Protein AF-A0A345WJW9-F1 (afdb_monomer_lite)

pLDDT: mean 84.34, std 12.2, range [53.91, 97.12]

Foldseek 3Di:
DVVVVVVVVVVVVVVVVVVVVVVVVVVVVVVVVVVVVVVVVVVVVVVVVVCCVPPVDDPVDDDDDDPVRVCCVPPVDDPVVVVVVVVVCCCPPPVVD

Secondary structure (DSSP, 8-state):
-HHHHHHHHHHHHHHHHHHHHHHHHHHHHHHHHHHHHHHHHHHTHHHHHHHHHHH---TTS--PPPHHHHHHHHHS--HHHHHHHHHHHHIIIII--

Structure (mmCIF, N/CA/C/O backbone):
data_AF-A0A345WJW9-F1
#
_entry.id   AF-A0A345WJW9-F1
#
loop_
_atom_site.group_PDB
_atom_site.id
_atom_site.type_symbol
_atom_site.label_atom_id
_atom_site.label_alt_id
_atom_site.label_comp_id
_atom_site.label_asym_id
_atom_site.label_entity_id
_atom_site.label_seq_id
_atom_site.pdbx_PDB_ins_code
_atom_site.Cartn_x
_atom_site.Cartn_y
_atom_site.Cartn_z
_atom_site.occupancy
_atom_site.B_iso_or_equiv
_atom_site.auth_seq_id
_atom_site.auth_comp_id
_atom_site.auth_asym_id
_atom_site.auth_atom_id
_atom_site.pdbx_PDB_model_num
ATOM 1 N N . MET A 1 1 ? 31.121 3.906 -64.932 1.00 57.44 1 MET A N 1
ATOM 2 C CA . MET A 1 1 ? 31.285 5.272 -64.377 1.00 57.44 1 MET A CA 1
ATOM 3 C C . MET A 1 1 ? 30.010 5.798 -63.722 1.00 57.44 1 MET A C 1
ATOM 5 O O . MET A 1 1 ? 30.040 6.000 -62.519 1.00 57.44 1 MET A O 1
ATOM 9 N N . VAL A 1 2 ? 28.886 5.989 -64.433 1.00 56.66 2 VAL A N 1
ATOM 10 C CA . VAL A 1 2 ? 27.626 6.462 -63.799 1.00 56.66 2 VAL A CA 1
ATOM 11 C C . VAL A 1 2 ? 26.970 5.385 -62.915 1.00 56.66 2 VAL A C 1
ATOM 13 O O . VAL A 1 2 ? 26.483 5.696 -61.832 1.00 56.66 2 VAL A O 1
ATOM 16 N N . SER A 1 3 ? 27.025 4.110 -63.321 1.00 58.94 3 SER A N 1
ATOM 17 C CA . SER A 1 3 ? 26.534 2.971 -62.523 1.00 58.94 3 SER A CA 1
ATOM 18 C C . SER A 1 3 ? 27.252 2.836 -61.179 1.00 58.94 3 SER A C 1
ATOM 20 O O . SER A 1 3 ? 26.614 2.611 -60.156 1.00 58.94 3 SER A O 1
ATOM 22 N N . ASP A 1 4 ? 28.571 3.027 -61.174 1.00 63.12 4 ASP A N 1
ATOM 23 C CA . ASP A 1 4 ? 29.421 2.829 -59.994 1.00 63.12 4 ASP A CA 1
ATOM 24 C C . ASP A 1 4 ? 29.198 3.944 -58.963 1.00 63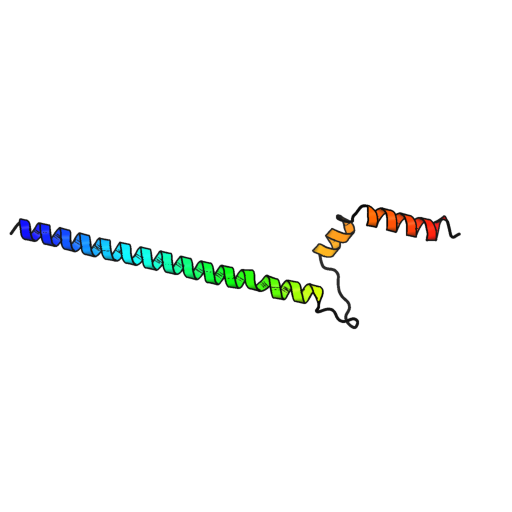.12 4 ASP A C 1
ATOM 26 O O . ASP A 1 4 ? 29.187 3.700 -57.757 1.00 63.12 4 ASP A O 1
ATOM 30 N N . TYR A 1 5 ? 28.916 5.163 -59.438 1.00 60.59 5 TYR A N 1
ATOM 31 C CA . TYR A 1 5 ? 28.525 6.293 -58.593 1.00 60.59 5 TYR A CA 1
ATOM 32 C C . TYR A 1 5 ? 27.162 6.084 -57.925 1.00 60.59 5 TYR A C 1
ATOM 34 O O . TYR A 1 5 ? 27.032 6.328 -56.726 1.00 60.59 5 TYR A O 1
ATOM 42 N N . ILE A 1 6 ? 26.159 5.603 -58.668 1.00 62.97 6 ILE A N 1
ATOM 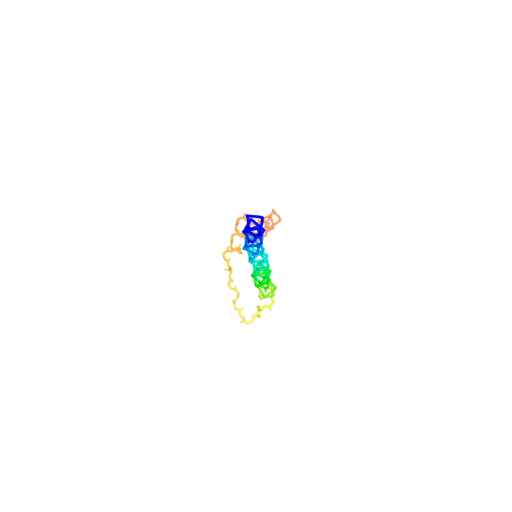43 C CA . ILE A 1 6 ? 24.823 5.308 -58.120 1.00 62.97 6 ILE A CA 1
ATOM 44 C C . ILE A 1 6 ? 24.904 4.161 -57.103 1.00 62.97 6 ILE A C 1
ATOM 46 O O . ILE A 1 6 ? 24.282 4.227 -56.043 1.00 62.97 6 ILE A O 1
ATOM 50 N N . CYS A 1 7 ? 25.718 3.138 -57.383 1.00 62.81 7 CYS A N 1
ATOM 51 C CA . CYS A 1 7 ? 25.912 2.010 -56.477 1.00 62.81 7 CYS A CA 1
ATOM 52 C C . CYS A 1 7 ? 26.584 2.440 -55.159 1.00 62.81 7 CYS A C 1
ATOM 54 O O . CYS A 1 7 ? 26.129 2.039 -54.088 1.00 62.81 7 CYS A O 1
ATOM 56 N N . ASN A 1 8 ? 27.588 3.325 -55.213 1.00 65.06 8 ASN A N 1
ATOM 57 C CA . ASN A 1 8 ? 28.219 3.898 -54.017 1.00 65.06 8 ASN A CA 1
ATOM 58 C C . ASN A 1 8 ? 27.275 4.803 -53.209 1.00 65.06 8 ASN A C 1
ATOM 60 O O . ASN A 1 8 ? 27.293 4.759 -51.980 1.00 65.06 8 ASN A O 1
ATOM 64 N N . LEU A 1 9 ? 26.433 5.599 -53.876 1.00 61.41 9 LEU A N 1
ATOM 65 C CA . LEU A 1 9 ? 25.423 6.439 -53.218 1.00 61.41 9 LEU A CA 1
ATOM 66 C C . LEU A 1 9 ? 24.382 5.592 -52.475 1.00 61.41 9 LEU A C 1
ATOM 68 O O . LEU A 1 9 ? 24.041 5.892 -51.331 1.00 61.41 9 LEU A O 1
ATOM 72 N N . ASN A 1 10 ? 23.930 4.497 -53.089 1.00 69.62 10 AS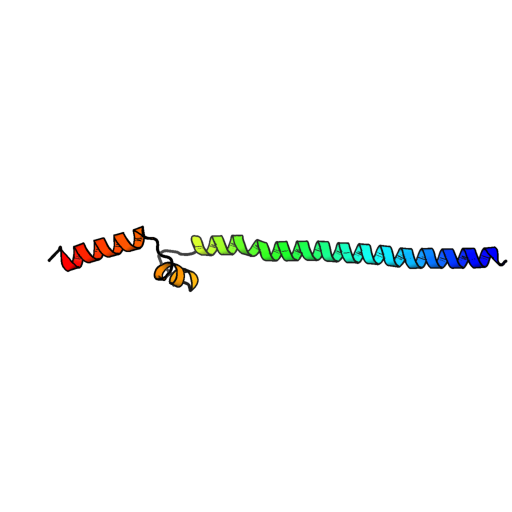N A N 1
ATOM 73 C CA . ASN A 1 10 ? 23.011 3.554 -52.455 1.00 69.62 10 ASN A CA 1
ATOM 74 C C . ASN A 1 10 ? 23.670 2.792 -51.300 1.00 69.62 10 ASN A C 1
ATOM 76 O O . ASN A 1 10 ? 23.030 2.596 -50.270 1.00 69.62 10 ASN A O 1
ATOM 80 N N . TYR A 1 11 ? 24.946 2.421 -51.428 1.00 65.56 11 TYR A N 1
ATOM 81 C CA . TYR A 1 11 ? 25.705 1.768 -50.359 1.00 65.56 11 TYR A CA 1
ATOM 82 C C . TYR A 1 11 ? 25.886 2.683 -49.137 1.00 65.56 11 TYR A C 1
ATOM 84 O O . TYR A 1 11 ? 25.669 2.255 -48.005 1.00 65.56 11 TYR A O 1
ATOM 92 N N . LEU A 1 12 ? 26.199 3.965 -49.353 1.00 63.69 12 LEU A N 1
ATOM 93 C CA . LEU A 1 12 ? 26.281 4.975 -48.291 1.00 63.69 12 LEU A CA 1
ATOM 94 C C . LEU A 1 12 ? 24.927 5.227 -47.618 1.00 63.69 12 LEU A C 1
ATOM 96 O O . LEU A 1 12 ? 24.864 5.323 -46.393 1.00 63.69 12 LEU A O 1
ATOM 100 N N . ASN A 1 13 ? 23.844 5.302 -48.398 1.00 66.38 13 ASN A N 1
ATOM 101 C CA . ASN A 1 13 ? 22.491 5.453 -47.860 1.00 66.38 13 ASN A CA 1
ATOM 102 C C . ASN A 1 13 ? 22.057 4.220 -47.053 1.00 66.38 13 ASN A C 1
ATOM 104 O O . ASN A 1 13 ? 21.464 4.372 -45.988 1.00 66.38 13 ASN A O 1
ATOM 108 N N . PHE A 1 14 ? 22.404 3.014 -47.513 1.00 67.75 14 PHE A N 1
ATOM 109 C CA . PHE A 1 14 ? 22.165 1.768 -46.787 1.00 67.75 14 PHE A CA 1
ATOM 110 C C . PHE A 1 14 ? 22.920 1.751 -45.453 1.00 67.75 14 PHE A C 1
ATOM 112 O O . PHE A 1 14 ? 22.308 1.542 -44.410 1.00 67.75 14 PHE A O 1
ATOM 119 N N . TYR A 1 15 ? 24.216 2.078 -45.458 1.00 69.00 15 TYR A N 1
ATOM 120 C CA . TYR A 1 15 ? 25.030 2.126 -44.237 1.00 69.00 15 TYR A CA 1
ATOM 121 C C . TYR A 1 15 ? 24.553 3.191 -43.242 1.00 69.00 15 TYR A C 1
ATOM 123 O O . TYR A 1 15 ? 24.531 2.958 -42.034 1.00 69.00 15 TYR A O 1
ATOM 131 N N . LYS A 1 16 ? 24.153 4.368 -43.737 1.00 65.69 16 LYS A N 1
ATOM 132 C CA . LYS A 1 16 ? 23.651 5.459 -42.894 1.00 65.69 16 LYS A CA 1
ATOM 133 C C . LYS A 1 16 ? 22.308 5.109 -42.249 1.00 65.69 16 LYS A C 1
ATOM 135 O O . LYS A 1 16 ? 22.110 5.428 -41.081 1.00 65.69 16 LYS A O 1
ATOM 140 N N . ASN A 1 17 ? 21.417 4.444 -42.983 1.00 71.19 17 ASN A N 1
ATOM 141 C CA . ASN A 1 17 ? 20.130 3.994 -42.451 1.00 71.19 17 ASN A CA 1
ATOM 142 C C . ASN A 1 17 ? 20.299 2.829 -41.465 1.00 71.19 17 ASN A C 1
ATOM 144 O O . ASN A 1 17 ? 19.675 2.849 -40.409 1.00 71.19 17 ASN A O 1
ATOM 148 N N . PHE A 1 18 ? 21.210 1.893 -41.745 1.00 74.50 18 PHE A N 1
ATOM 149 C CA . PHE A 1 18 ? 21.527 0.771 -40.858 1.00 74.50 18 PHE A CA 1
ATOM 150 C C . PHE A 1 18 ? 22.036 1.239 -39.482 1.00 74.50 18 PHE A C 1
ATOM 152 O O . PHE A 1 18 ? 21.561 0.784 -38.447 1.00 74.50 18 PHE A O 1
ATOM 159 N N . LEU A 1 19 ? 22.921 2.245 -39.453 1.00 76.62 19 LEU A N 1
ATOM 160 C CA . LEU A 1 19 ? 23.401 2.839 -38.196 1.00 76.62 19 LEU A CA 1
ATOM 161 C C . LEU A 1 19 ? 22.286 3.507 -37.373 1.00 76.62 19 LEU A C 1
ATOM 163 O O . LEU A 1 19 ? 22.353 3.517 -36.145 1.00 76.62 19 LEU A O 1
ATOM 167 N N . ILE A 1 20 ? 21.277 4.088 -38.029 1.00 81.00 20 ILE A N 1
ATOM 168 C CA . ILE A 1 20 ? 20.134 4.709 -37.346 1.00 81.00 20 ILE A CA 1
ATOM 169 C C . ILE A 1 20 ? 19.214 3.630 -36.764 1.00 81.00 20 ILE A C 1
ATOM 171 O O . ILE A 1 20 ? 18.770 3.771 -35.624 1.00 81.00 20 ILE A O 1
ATOM 175 N N . GLU A 1 21 ? 18.956 2.554 -37.510 1.00 79.94 21 GLU A N 1
ATOM 176 C CA . GLU A 1 21 ? 18.160 1.414 -37.040 1.00 79.94 21 GLU A CA 1
ATOM 177 C C . GLU A 1 21 ? 18.792 0.761 -35.803 1.00 79.94 21 GLU A C 1
ATOM 179 O O . GLU A 1 21 ? 18.113 0.605 -34.784 1.00 79.94 21 GLU A O 1
ATOM 184 N N . ASP A 1 22 ? 20.102 0.499 -35.826 1.00 83.50 22 ASP A N 1
ATOM 185 C CA . ASP A 1 22 ? 20.832 -0.048 -34.675 1.00 83.50 22 ASP A CA 1
ATOM 186 C C . ASP A 1 22 ? 20.759 0.877 -33.447 1.00 83.50 22 ASP A C 1
ATOM 188 O O . ASP A 1 22 ? 20.561 0.424 -32.314 1.00 83.50 22 ASP A O 1
ATOM 192 N N . LEU A 1 23 ? 20.858 2.194 -33.652 1.00 87.00 23 LEU A N 1
ATOM 193 C CA . LEU A 1 23 ? 20.788 3.177 -32.568 1.00 87.00 23 LEU A CA 1
ATOM 194 C C . LEU A 1 23 ? 19.392 3.220 -31.926 1.00 87.00 23 LEU A C 1
ATOM 196 O O . LEU A 1 23 ? 19.276 3.329 -30.701 1.00 87.00 23 LEU A O 1
ATOM 200 N N . ILE A 1 24 ? 18.332 3.070 -32.725 1.00 89.38 24 ILE A N 1
ATOM 201 C CA . ILE A 1 24 ? 16.950 2.966 -32.232 1.00 89.38 24 ILE A CA 1
ATOM 202 C C . ILE A 1 24 ? 16.767 1.688 -31.405 1.00 89.38 24 ILE A C 1
ATOM 204 O O . ILE A 1 24 ? 16.165 1.742 -30.329 1.00 89.38 24 ILE A O 1
ATOM 208 N N . VAL A 1 25 ? 17.316 0.555 -31.854 1.00 90.19 25 VAL A N 1
ATOM 209 C CA . VAL A 1 25 ? 17.252 -0.715 -31.110 1.00 90.19 25 VAL A CA 1
ATOM 210 C C . VAL A 1 25 ? 17.939 -0.584 -29.748 1.00 90.19 25 VAL A C 1
ATOM 212 O O . VAL A 1 25 ? 17.355 -0.953 -28.725 1.00 90.19 25 VAL A O 1
ATOM 215 N N . VAL A 1 26 ? 19.133 0.014 -29.701 1.00 92.94 26 VAL A N 1
ATOM 216 C CA . VAL A 1 26 ? 19.853 0.263 -28.440 1.00 92.94 26 VAL A CA 1
ATOM 217 C C . VAL A 1 26 ? 19.062 1.198 -27.520 1.00 92.94 26 VAL A C 1
ATOM 219 O O . VAL A 1 26 ? 18.965 0.943 -26.318 1.00 92.94 26 VAL A O 1
ATOM 222 N N . PHE A 1 27 ? 18.447 2.249 -28.067 1.00 93.56 27 PHE A N 1
ATOM 223 C CA . PHE A 1 27 ? 17.621 3.177 -27.294 1.00 93.56 27 PHE A CA 1
ATOM 224 C C . PHE A 1 27 ? 16.389 2.496 -26.678 1.00 93.56 27 PHE A C 1
ATOM 226 O O . PHE A 1 27 ? 16.075 2.715 -25.504 1.00 93.56 27 PHE A O 1
ATOM 233 N N . LEU A 1 28 ? 15.701 1.639 -27.434 1.00 94.44 28 LEU A N 1
ATOM 234 C CA . LEU A 1 28 ? 14.545 0.888 -26.938 1.00 94.44 28 LEU A CA 1
ATOM 235 C C . LEU A 1 28 ? 14.944 -0.117 -25.855 1.00 94.44 28 LEU A C 1
ATOM 237 O O . LEU A 1 28 ? 14.292 -0.168 -24.810 1.00 94.44 28 LEU A O 1
ATOM 241 N N . LEU A 1 29 ? 16.038 -0.856 -26.056 1.00 96.00 29 LEU A N 1
ATOM 242 C CA . LEU A 1 29 ? 16.571 -1.776 -25.049 1.00 96.00 29 LEU A CA 1
ATOM 243 C C . LEU A 1 29 ? 16.952 -1.036 -23.765 1.00 96.00 29 LEU A C 1
ATOM 245 O O . LEU A 1 29 ? 16.571 -1.461 -22.675 1.00 96.00 29 LEU A O 1
ATOM 249 N N . TYR A 1 30 ? 17.632 0.104 -23.881 1.00 95.62 30 TYR A N 1
ATOM 250 C CA . TYR A 1 30 ? 17.979 0.933 -22.730 1.00 95.62 30 TYR A CA 1
ATOM 251 C C . TYR A 1 30 ? 16.737 1.358 -21.935 1.00 95.62 30 TYR A C 1
ATOM 253 O O . TYR A 1 30 ? 16.703 1.216 -20.710 1.00 95.62 30 TYR A O 1
ATOM 261 N N . ASN A 1 31 ? 15.693 1.830 -22.620 1.00 94.06 31 ASN A N 1
ATOM 262 C CA . ASN A 1 31 ? 14.450 2.235 -21.963 1.00 94.06 31 ASN A CA 1
ATOM 263 C C . ASN A 1 31 ? 13.724 1.055 -21.316 1.00 94.06 31 ASN A C 1
ATOM 265 O O . ASN A 1 31 ? 13.208 1.199 -20.208 1.00 94.06 31 ASN A O 1
ATOM 269 N N . PHE A 1 32 ? 13.726 -0.110 -21.964 1.00 96.38 32 PHE A N 1
ATOM 270 C CA . PHE A 1 32 ? 13.145 -1.327 -21.411 1.00 96.38 32 PHE A CA 1
ATOM 271 C C . PHE A 1 32 ? 13.845 -1.746 -20.111 1.00 96.38 32 PHE A C 1
ATOM 273 O O . PHE A 1 32 ? 13.186 -1.931 -19.087 1.00 96.38 32 PHE A O 1
ATOM 280 N N . PHE A 1 33 ? 15.180 -1.804 -20.098 1.00 97.06 33 PHE A N 1
ATOM 281 C CA . PHE A 1 33 ? 15.931 -2.135 -18.883 1.00 97.06 33 PHE A CA 1
ATOM 282 C C . PHE A 1 33 ? 15.750 -1.089 -17.784 1.00 97.06 33 PHE A C 1
ATOM 284 O O . PHE A 1 33 ? 15.536 -1.439 -16.623 1.00 97.06 33 PHE A O 1
ATOM 291 N N . LYS A 1 34 ? 15.780 0.198 -18.139 1.00 96.06 34 LYS A N 1
ATOM 292 C CA . LYS A 1 34 ? 15.547 1.286 -17.186 1.00 96.06 34 LYS A CA 1
ATOM 293 C C . LYS A 1 34 ? 14.160 1.187 -16.549 1.00 96.06 34 LYS A C 1
ATOM 295 O O . LYS A 1 34 ? 14.041 1.358 -15.337 1.00 96.06 34 LYS A O 1
ATOM 300 N N . TYR A 1 35 ? 13.135 0.888 -17.344 1.00 97.00 35 TYR A N 1
ATOM 301 C CA . TYR A 1 35 ? 11.775 0.676 -16.857 1.00 97.00 35 TYR A CA 1
ATOM 302 C C . TYR A 1 35 ? 11.714 -0.484 -15.859 1.00 97.00 35 TYR A C 1
ATOM 304 O O . TYR A 1 35 ? 11.239 -0.290 -14.741 1.00 97.00 35 TYR A O 1
ATOM 312 N N . LEU A 1 36 ? 12.278 -1.645 -16.209 1.00 97.12 36 LEU A N 1
ATOM 313 C CA . LEU A 1 36 ? 12.313 -2.809 -15.317 1.00 97.12 36 LEU A CA 1
ATOM 314 C C . LEU A 1 36 ? 12.991 -2.495 -13.979 1.00 97.12 36 LEU A C 1
ATOM 316 O O . LEU A 1 36 ? 12.467 -2.852 -12.923 1.00 97.12 36 LEU A O 1
ATOM 320 N N . ILE A 1 37 ? 14.127 -1.794 -14.010 1.00 96.19 37 ILE A N 1
ATOM 321 C CA . ILE A 1 37 ? 14.865 -1.416 -12.799 1.00 96.19 37 ILE A CA 1
ATOM 322 C C . ILE A 1 37 ? 14.020 -0.492 -11.918 1.00 96.19 37 ILE A C 1
ATOM 324 O O . ILE A 1 37 ? 13.882 -0.746 -10.721 1.00 96.19 37 ILE A O 1
ATOM 328 N N . ILE A 1 38 ? 13.430 0.558 -12.494 1.00 96.75 38 ILE A N 1
ATOM 329 C CA . ILE A 1 38 ? 12.629 1.527 -11.734 1.00 96.75 38 ILE A CA 1
ATOM 330 C C . ILE A 1 38 ? 11.400 0.848 -11.130 1.00 96.75 38 ILE A C 1
ATOM 332 O O . ILE A 1 38 ? 11.168 1.006 -9.932 1.00 96.75 38 ILE A O 1
ATOM 336 N N . CYS A 1 39 ? 10.664 0.051 -11.912 1.00 95.94 39 CYS A N 1
ATOM 337 C CA . CYS A 1 39 ? 9.517 -0.710 -11.416 1.00 95.94 39 CYS A CA 1
ATOM 338 C C . CYS A 1 39 ? 9.915 -1.591 -10.232 1.00 95.94 39 CYS A C 1
ATOM 340 O O . CYS A 1 39 ? 9.323 -1.477 -9.160 1.00 95.94 39 CYS A O 1
ATOM 342 N N . THR A 1 40 ? 10.992 -2.366 -10.380 1.00 94.94 40 THR A N 1
ATOM 343 C CA . THR A 1 40 ? 11.486 -3.266 -9.330 1.00 94.94 40 THR A CA 1
ATOM 344 C C . THR A 1 40 ? 11.835 -2.507 -8.047 1.00 94.94 40 THR A C 1
ATOM 346 O O . THR A 1 40 ? 11.421 -2.910 -6.961 1.00 94.94 40 THR A O 1
ATOM 349 N N . ILE A 1 41 ? 12.541 -1.374 -8.151 1.00 95.69 41 ILE A N 1
ATOM 350 C CA . ILE A 1 41 ? 12.897 -0.542 -6.990 1.00 95.69 41 ILE A CA 1
ATOM 351 C C . ILE A 1 41 ? 11.642 0.016 -6.312 1.00 95.69 41 ILE A C 1
ATOM 353 O O . ILE A 1 41 ? 11.538 -0.029 -5.087 1.00 95.69 41 ILE A O 1
ATOM 357 N N . THR A 1 42 ? 10.688 0.539 -7.087 1.00 94.00 42 THR A N 1
ATOM 358 C CA . THR A 1 42 ? 9.464 1.130 -6.526 1.00 94.00 42 THR A CA 1
ATOM 359 C C . THR A 1 42 ? 8.554 0.092 -5.880 1.00 94.00 42 THR A C 1
ATOM 361 O O . THR A 1 42 ? 7.972 0.356 -4.827 1.00 94.00 42 THR A O 1
ATOM 364 N N . GLU A 1 43 ? 8.462 -1.105 -6.457 1.00 93.88 43 GLU A N 1
ATOM 365 C CA . GLU A 1 43 ? 7.640 -2.181 -5.917 1.00 93.88 43 GLU A CA 1
ATOM 366 C C . GLU A 1 43 ? 8.278 -2.780 -4.660 1.00 93.88 43 GLU A C 1
ATOM 368 O O . GLU A 1 43 ? 7.591 -2.980 -3.665 1.00 93.88 43 GLU A O 1
ATOM 373 N N . LEU A 1 44 ? 9.599 -2.957 -4.603 1.00 96.00 44 LEU A N 1
ATOM 374 C C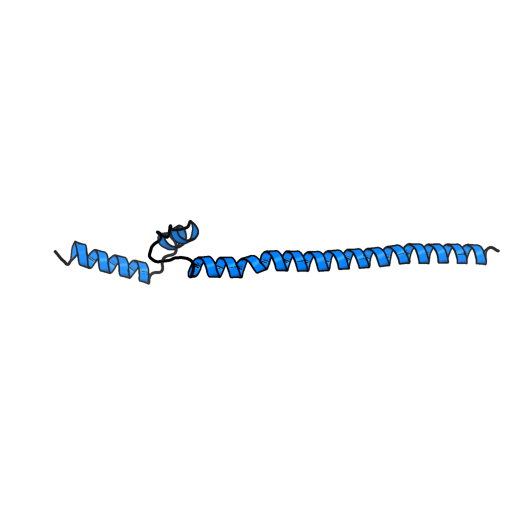A . LEU A 1 44 ? 10.272 -3.553 -3.437 1.00 96.00 44 LEU A CA 1
ATOM 375 C C . LEU A 1 44 ? 10.167 -2.746 -2.126 1.00 96.00 44 LEU A C 1
ATOM 377 O O . LEU A 1 44 ? 10.623 -3.210 -1.081 1.00 96.00 44 LEU A O 1
ATOM 381 N N . ILE A 1 45 ? 9.531 -1.575 -2.129 1.00 94.06 45 ILE A N 1
ATOM 382 C CA . ILE A 1 45 ? 9.218 -0.814 -0.912 1.00 94.06 45 ILE A CA 1
ATOM 383 C C . ILE A 1 45 ? 8.052 -1.459 -0.132 1.00 94.06 45 ILE A C 1
ATOM 385 O O . ILE A 1 45 ? 8.030 -1.411 1.106 1.00 94.06 45 ILE A O 1
ATOM 389 N N . TRP A 1 46 ? 7.092 -2.095 -0.821 1.00 92.06 46 TRP A N 1
ATOM 390 C CA . TRP A 1 46 ? 5.866 -2.609 -0.191 1.00 92.06 46 TRP A CA 1
ATOM 391 C C . TRP A 1 46 ? 6.102 -3.699 0.874 1.00 92.06 46 TRP A C 1
ATOM 393 O O . TRP A 1 46 ? 5.446 -3.619 1.921 1.00 92.06 46 TRP A O 1
ATOM 403 N N . PRO A 1 47 ? 7.018 -4.681 0.703 1.00 93.44 47 PRO A N 1
ATOM 404 C CA . PRO A 1 47 ? 7.222 -5.740 1.691 1.00 93.44 47 PRO A CA 1
ATOM 405 C C . PRO A 1 47 ? 7.720 -5.172 3.022 1.00 93.44 47 PRO A C 1
ATOM 407 O O . PRO A 1 47 ? 7.170 -5.481 4.081 1.00 93.44 47 PRO A O 1
ATOM 410 N N . THR A 1 48 ? 8.696 -4.263 2.960 1.00 91.69 48 THR A N 1
ATOM 411 C CA . THR A 1 48 ? 9.262 -3.581 4.130 1.00 91.69 48 THR A CA 1
ATOM 412 C C . THR A 1 48 ? 8.199 -2.753 4.846 1.00 91.69 48 THR A C 1
ATOM 414 O O . THR A 1 48 ? 8.045 -2.835 6.066 1.00 91.69 48 THR A O 1
ATOM 417 N N . GLN A 1 49 ? 7.398 -1.991 4.095 1.00 91.69 49 GLN A N 1
ATOM 418 C CA . GLN A 1 49 ? 6.322 -1.184 4.666 1.00 91.69 49 GLN A CA 1
ATOM 419 C C . GLN A 1 49 ? 5.245 -2.046 5.346 1.00 91.69 49 GLN A C 1
ATOM 421 O O . GLN A 1 49 ? 4.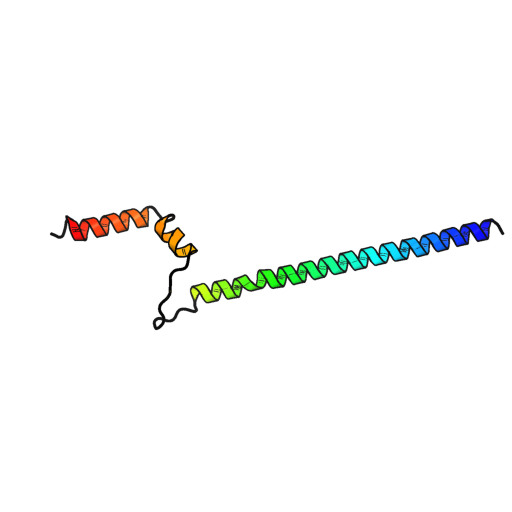764 -1.698 6.430 1.00 91.69 49 GLN A O 1
ATOM 426 N N . MET A 1 50 ? 4.862 -3.165 4.729 1.00 91.94 50 MET A N 1
ATOM 427 C CA . MET A 1 50 ? 3.847 -4.081 5.253 1.00 91.94 50 MET A CA 1
ATOM 428 C C . MET A 1 50 ? 4.320 -4.780 6.530 1.00 91.94 50 MET A C 1
ATOM 430 O O . MET A 1 50 ? 3.562 -4.858 7.503 1.00 91.94 50 MET A O 1
ATOM 434 N N . PHE A 1 51 ? 5.574 -5.237 6.553 1.00 93.50 51 PHE A N 1
ATOM 435 C CA . PHE A 1 51 ? 6.172 -5.868 7.727 1.00 93.50 51 PHE A CA 1
ATOM 436 C C . PHE A 1 51 ? 6.245 -4.889 8.904 1.00 93.50 51 PHE A C 1
ATOM 438 O O . PHE A 1 51 ? 5.728 -5.174 9.989 1.00 93.50 51 PHE A O 1
ATOM 445 N N . ASN A 1 52 ? 6.773 -3.686 8.667 1.00 89.38 52 ASN A N 1
ATOM 446 C CA . ASN A 1 52 ? 6.956 -2.679 9.712 1.00 89.38 52 ASN A CA 1
ATOM 447 C C . ASN A 1 52 ? 5.625 -2.231 10.337 1.00 89.38 52 ASN A C 1
ATOM 449 O O . ASN A 1 52 ? 5.527 -2.061 11.552 1.00 89.38 52 ASN A O 1
ATOM 453 N N . ARG A 1 53 ? 4.563 -2.084 9.534 1.00 87.25 53 ARG A N 1
ATOM 454 C CA . ARG A 1 53 ? 3.239 -1.682 10.047 1.00 87.25 53 ARG A CA 1
ATOM 455 C C . ARG A 1 53 ? 2.595 -2.723 10.966 1.00 87.25 53 ARG A C 1
ATOM 457 O O . ARG A 1 53 ? 1.781 -2.347 11.816 1.00 87.25 53 ARG A O 1
ATOM 464 N N . LYS A 1 54 ? 2.931 -4.004 10.791 1.00 87.25 54 LYS A N 1
ATOM 465 C CA . LYS A 1 54 ? 2.328 -5.124 11.527 1.00 87.25 54 LYS A CA 1
ATOM 466 C C . LYS A 1 54 ? 3.165 -5.595 12.714 1.00 87.25 54 LYS A C 1
ATOM 468 O O . LYS A 1 54 ? 2.584 -5.903 13.748 1.00 87.25 54 LYS A O 1
ATOM 473 N N . HIS A 1 55 ? 4.491 -5.637 12.580 1.00 85.94 55 HIS A N 1
ATOM 474 C CA . HIS A 1 55 ? 5.350 -6.391 13.504 1.00 85.94 55 HIS A CA 1
ATOM 475 C C . HIS A 1 55 ? 6.311 -5.543 14.342 1.00 85.94 55 HIS A C 1
ATOM 477 O O . HIS A 1 55 ? 6.878 -6.052 15.300 1.00 85.94 55 HIS A O 1
ATOM 483 N N . LEU A 1 56 ? 6.489 -4.259 14.030 1.00 79.12 56 LEU A N 1
ATOM 484 C CA . LEU A 1 56 ? 7.527 -3.438 14.671 1.00 79.12 56 LEU A CA 1
ATOM 485 C C . LEU A 1 56 ? 7.114 -2.889 16.051 1.00 79.12 56 LEU A C 1
ATOM 487 O O . LEU A 1 56 ? 7.924 -2.312 16.766 1.00 79.12 56 LEU A O 1
ATOM 491 N N . MET A 1 57 ? 5.850 -3.050 16.444 1.00 73.38 57 MET A N 1
ATOM 492 C CA . MET A 1 57 ? 5.318 -2.455 17.672 1.00 73.38 57 MET A CA 1
ATOM 493 C C . MET A 1 57 ? 5.467 -3.415 18.853 1.00 73.38 57 MET A C 1
ATOM 495 O O . MET A 1 57 ? 4.757 -4.415 18.937 1.00 73.38 57 MET A O 1
ATOM 499 N N . GLY A 1 58 ? 6.377 -3.086 19.773 1.00 67.62 58 GLY A N 1
ATOM 500 C CA . GLY A 1 58 ? 6.509 -3.749 21.071 1.00 67.62 58 GLY A CA 1
ATOM 501 C C . GLY A 1 58 ? 5.587 -3.134 22.128 1.00 67.62 58 GLY A C 1
ATOM 502 O O . GLY A 1 58 ? 5.306 -1.938 22.092 1.00 67.62 58 GLY A O 1
ATOM 503 N N . PHE A 1 59 ? 5.159 -3.935 23.108 1.00 66.12 59 PHE A N 1
ATOM 504 C CA . PHE A 1 59 ? 4.252 -3.510 24.192 1.00 66.12 59 PHE A CA 1
ATOM 505 C C . PHE A 1 59 ? 4.769 -2.331 25.037 1.00 66.12 59 PHE A C 1
ATOM 507 O O . PHE A 1 59 ? 3.983 -1.673 25.709 1.00 66.12 59 PHE A O 1
ATOM 514 N N . GLN A 1 60 ? 6.074 -2.055 25.000 1.00 70.31 60 GLN A N 1
ATOM 515 C CA . GLN A 1 60 ? 6.714 -0.980 25.761 1.00 70.31 60 GLN A CA 1
ATOM 516 C C . GLN A 1 60 ? 6.653 0.395 25.068 1.00 70.31 60 GLN A C 1
ATOM 518 O O . GLN A 1 60 ? 7.029 1.392 25.679 1.00 70.31 60 GLN A O 1
ATOM 523 N N . ILE A 1 61 ? 6.191 0.477 23.813 1.00 80.12 61 ILE A N 1
ATOM 524 C CA . ILE A 1 61 ? 6.183 1.721 23.026 1.00 80.12 61 ILE A CA 1
ATOM 525 C C . ILE A 1 61 ? 4.745 2.118 22.679 1.00 80.12 61 ILE A C 1
ATOM 527 O O . ILE A 1 61 ? 3.933 1.298 22.249 1.00 80.12 61 ILE A O 1
ATOM 531 N N . VAL A 1 62 ? 4.426 3.407 22.831 1.00 81.25 62 VAL A N 1
ATOM 532 C CA . VAL A 1 62 ? 3.113 3.956 22.468 1.00 81.25 62 VAL A CA 1
ATOM 533 C C . VAL A 1 62 ? 2.966 4.005 20.947 1.00 81.25 62 VAL A C 1
ATOM 535 O O . VAL A 1 62 ? 3.686 4.728 20.258 1.00 81.25 62 VAL A O 1
ATOM 538 N N . LYS A 1 63 ? 1.984 3.271 20.412 1.00 85.56 63 LYS A N 1
ATOM 539 C CA . LYS A 1 63 ? 1.621 3.331 18.992 1.00 85.56 63 LYS A CA 1
ATOM 540 C C . LYS A 1 63 ? 0.657 4.490 18.733 1.00 85.56 63 LYS A C 1
ATOM 542 O O . LYS A 1 63 ? -0.518 4.425 19.097 1.00 85.56 63 LYS A O 1
ATOM 547 N N . PHE A 1 64 ? 1.136 5.526 18.052 1.00 88.88 64 PHE A N 1
ATOM 548 C CA . PHE A 1 64 ? 0.289 6.628 17.596 1.00 88.88 64 PHE A CA 1
ATOM 549 C C . PHE A 1 64 ? -0.557 6.227 16.387 1.00 88.88 64 PHE A C 1
ATOM 551 O O . PHE A 1 64 ? -0.106 5.494 15.504 1.00 88.88 64 PHE A O 1
ATOM 558 N N .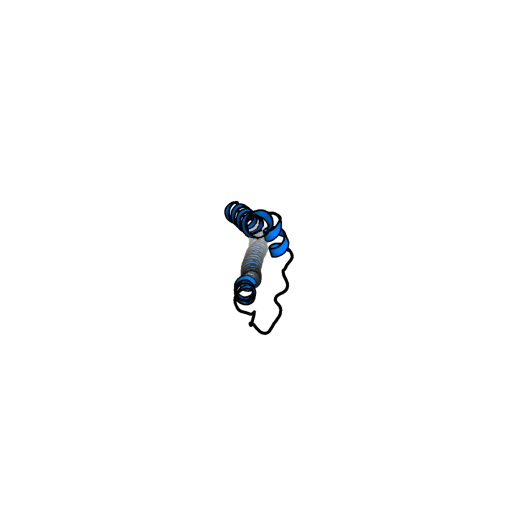 ARG A 1 65 ? -1.796 6.728 16.345 1.00 90.31 65 ARG A N 1
ATOM 559 C CA . ARG A 1 65 ? -2.712 6.476 15.232 1.00 90.31 65 ARG A CA 1
ATOM 560 C C . ARG A 1 65 ? -2.350 7.354 14.038 1.00 90.31 65 ARG A C 1
ATOM 562 O O . ARG A 1 65 ? -2.189 8.563 14.180 1.00 90.31 65 ARG A O 1
ATOM 569 N N . THR A 1 66 ? -2.286 6.746 12.861 1.00 92.50 66 THR A N 1
ATOM 570 C CA . THR A 1 66 ? -2.011 7.461 11.604 1.00 92.50 66 THR A CA 1
ATOM 571 C C . THR A 1 66 ? -3.280 8.052 10.978 1.00 92.50 66 THR A C 1
ATOM 573 O O . THR A 1 66 ? -4.398 7.683 11.335 1.00 92.50 66 THR A O 1
ATOM 576 N N . TYR A 1 67 ? -3.114 8.954 10.006 1.00 94.94 67 TYR A N 1
ATOM 577 C CA . TYR A 1 67 ? -4.220 9.613 9.297 1.00 94.94 67 TYR A CA 1
ATOM 578 C C . TYR A 1 67 ? -5.217 8.636 8.646 1.00 94.94 67 TYR A C 1
ATOM 580 O O . TYR A 1 67 ? -6.429 8.832 8.691 1.00 94.94 67 TYR A O 1
ATOM 588 N N . THR A 1 68 ? -4.736 7.546 8.049 1.00 92.62 68 THR A N 1
ATOM 589 C CA . THR A 1 68 ? -5.631 6.563 7.422 1.00 92.62 68 THR A CA 1
ATOM 590 C C . THR A 1 68 ? -6.438 5.800 8.470 1.00 92.62 68 THR A C 1
ATOM 592 O O . THR A 1 68 ? -7.637 5.590 8.301 1.00 92.62 68 THR A O 1
ATOM 595 N N . GLU A 1 69 ? -5.816 5.436 9.591 1.00 91.31 69 GLU A N 1
ATOM 596 C CA . GLU A 1 69 ? -6.488 4.759 10.702 1.00 91.31 69 GLU A CA 1
ATOM 597 C C . GLU A 1 69 ? -7.516 5.664 11.403 1.00 91.31 69 GLU A C 1
ATOM 599 O O . GLU A 1 69 ? -8.538 5.163 11.878 1.00 91.31 69 GLU A O 1
ATOM 604 N N . THR A 1 70 ? -7.291 6.985 11.482 1.00 91.69 70 THR A N 1
ATOM 605 C CA . THR A 1 70 ? -8.291 7.916 12.039 1.00 91.69 70 THR A CA 1
ATOM 606 C C . THR A 1 70 ? -9.526 7.990 11.150 1.00 91.69 70 THR A C 1
ATOM 608 O O . THR A 1 70 ? -10.640 7.845 11.658 1.00 91.69 70 THR A O 1
ATOM 611 N N . ILE A 1 71 ? -9.345 8.134 9.835 1.00 94.06 71 ILE A N 1
ATOM 612 C CA . ILE A 1 71 ? -10.459 8.167 8.878 1.00 94.06 71 ILE A CA 1
ATOM 613 C C . ILE A 1 71 ? -11.228 6.853 8.891 1.00 94.06 71 ILE A C 1
ATOM 615 O O . ILE A 1 71 ? -12.456 6.870 8.977 1.00 94.06 71 ILE A O 1
ATOM 619 N N . LEU A 1 72 ? -10.529 5.717 8.844 1.00 92.12 72 LEU A N 1
ATOM 620 C CA . LEU A 1 72 ? -11.184 4.411 8.851 1.00 92.12 72 LEU A CA 1
ATOM 621 C C . LEU A 1 72 ? -12.007 4.207 10.125 1.00 92.12 72 LEU A C 1
ATOM 623 O O . LEU A 1 72 ? -13.141 3.748 10.045 1.00 92.12 72 LEU A O 1
ATOM 627 N N . LYS A 1 73 ? -11.492 4.619 11.290 1.00 90.94 73 LYS A N 1
ATOM 628 C CA . LYS A 1 73 ? -12.228 4.475 12.550 1.00 90.94 73 LYS A CA 1
ATOM 629 C C . LYS A 1 73 ? -13.461 5.377 12.638 1.00 90.94 73 LYS A C 1
ATOM 631 O O . LYS A 1 73 ? -14.460 4.963 13.215 1.00 90.94 73 LYS A O 1
ATOM 636 N N . LEU A 1 74 ? -13.379 6.609 12.136 1.00 90.00 74 LEU A N 1
ATOM 637 C CA . LEU A 1 74 ? -14.447 7.602 12.303 1.00 90.00 74 LEU A CA 1
ATOM 638 C C . LEU A 1 74 ? -15.503 7.545 11.207 1.00 90.00 74 LEU A C 1
ATOM 640 O O . LEU A 1 74 ? -16.673 7.784 11.481 1.00 90.00 74 LEU A O 1
ATOM 644 N N . ARG A 1 75 ? -15.096 7.271 9.970 1.00 87.81 75 ARG A N 1
ATOM 645 C CA . ARG A 1 75 ? -15.974 7.378 8.802 1.00 87.81 75 ARG A CA 1
ATOM 646 C C . ARG A 1 75 ? -16.316 6.028 8.190 1.00 87.81 75 ARG A C 1
ATOM 648 O O . ARG A 1 75 ? -17.372 5.907 7.586 1.00 87.81 75 ARG A O 1
ATOM 655 N N . ASN A 1 76 ? -15.443 5.034 8.336 1.00 88.94 76 ASN A N 1
ATOM 656 C CA . ASN A 1 76 ? -15.586 3.737 7.676 1.00 88.94 76 ASN A CA 1
ATOM 657 C C . ASN A 1 76 ? -15.671 2.582 8.682 1.00 88.94 76 ASN A C 1
ATOM 659 O O . ASN A 1 76 ? -15.017 1.549 8.526 1.00 88.94 76 ASN A O 1
ATOM 663 N N . TYR A 1 77 ? -16.441 2.775 9.755 1.00 87.06 77 TYR A N 1
ATOM 664 C CA . TYR A 1 77 ? -16.727 1.701 10.698 1.00 87.06 77 TYR A CA 1
ATOM 665 C C . TYR A 1 77 ? -17.909 0.859 10.210 1.00 87.06 77 TYR A C 1
ATOM 667 O O . TYR A 1 77 ? -18.874 1.365 9.645 1.00 87.06 77 TYR A O 1
ATOM 675 N N . ASN A 1 78 ? -17.830 -0.449 10.446 1.00 91.25 78 ASN A N 1
ATOM 676 C CA . ASN A 1 78 ? -18.881 -1.380 10.051 1.00 91.25 78 ASN A CA 1
ATOM 677 C C . ASN A 1 78 ? -20.119 -1.256 10.963 1.00 91.25 78 ASN A C 1
ATOM 679 O O . ASN A 1 78 ? -20.013 -0.840 12.121 1.00 91.25 78 ASN A O 1
ATOM 683 N N . SER A 1 79 ? -21.280 -1.695 10.478 1.00 89.88 79 SER A N 1
ATOM 684 C CA . SER A 1 79 ? -22.547 -1.725 11.222 1.00 89.88 79 SER A CA 1
ATOM 685 C C . SER A 1 79 ? -22.427 -2.486 12.547 1.00 89.88 79 SER A C 1
ATOM 687 O O . SER A 1 79 ? -22.898 -2.007 13.577 1.00 89.88 79 SER A O 1
ATOM 689 N N . TYR A 1 80 ? -21.698 -3.606 12.563 1.00 93.25 80 TYR A N 1
ATOM 690 C CA . TYR A 1 80 ? -21.393 -4.345 13.793 1.00 93.25 80 TYR A CA 1
ATOM 691 C C . TYR A 1 80 ? -20.684 -3.485 14.845 1.00 93.25 80 TYR A C 1
ATOM 693 O O . TYR A 1 80 ? -21.037 -3.532 16.021 1.00 93.25 80 TYR A O 1
ATOM 701 N N . PHE A 1 81 ? -19.709 -2.667 14.432 1.00 92.12 81 PHE A N 1
ATOM 702 C CA . PHE A 1 81 ? -18.965 -1.800 15.348 1.00 92.12 81 PHE A CA 1
ATOM 703 C C . PHE A 1 81 ? -19.872 -0.724 15.953 1.00 92.12 81 PHE A C 1
ATOM 705 O O . PHE A 1 81 ? -19.759 -0.413 17.138 1.00 92.12 81 PHE A O 1
ATOM 712 N N . TYR A 1 82 ? -20.801 -0.182 15.163 1.00 92.19 82 TYR A N 1
ATOM 713 C CA . TYR A 1 82 ? -21.785 0.783 15.646 1.00 92.19 82 TYR A CA 1
ATOM 714 C C . TYR A 1 82 ? -22.732 0.168 16.678 1.00 92.19 82 TYR A C 1
ATOM 716 O O . TYR A 1 82 ? -22.845 0.676 17.794 1.00 92.19 82 TYR A O 1
ATOM 724 N N . VAL A 1 83 ? -23.371 -0.951 16.322 1.00 93.69 83 VAL A N 1
ATOM 725 C CA . VAL A 1 83 ? -24.358 -1.623 17.178 1.00 93.69 83 VAL A CA 1
ATOM 726 C C . VAL A 1 83 ? -23.719 -2.080 18.484 1.00 93.69 83 VAL A C 1
ATOM 728 O O . VAL A 1 83 ? -24.299 -1.875 19.547 1.00 93.69 83 VAL A O 1
ATOM 731 N N . PHE A 1 84 ? -22.507 -2.634 18.424 1.00 93.44 84 PHE A N 1
ATOM 732 C CA . PHE A 1 84 ? -21.782 -3.059 19.616 1.00 93.44 84 PHE A CA 1
ATOM 733 C C . PHE A 1 84 ? -21.486 -1.886 20.556 1.00 93.44 84 PHE A C 1
ATOM 735 O O . PHE A 1 84 ? -21.799 -1.962 21.743 1.00 93.44 84 PHE A O 1
ATOM 742 N N . ASN A 1 85 ? -20.941 -0.780 20.037 1.00 91.44 85 ASN A N 1
ATOM 743 C CA . ASN A 1 85 ? -20.670 0.391 20.873 1.00 91.44 85 ASN A CA 1
ATOM 744 C C . ASN A 1 85 ? -21.959 0.969 21.464 1.00 91.44 85 ASN A C 1
ATOM 746 O O . ASN A 1 85 ? -21.995 1.284 22.652 1.00 91.44 85 ASN A O 1
ATOM 750 N N . TYR A 1 86 ? -23.029 1.061 20.671 1.00 93.19 86 TYR A N 1
ATOM 751 C CA . TYR A 1 86 ? -24.325 1.524 21.159 1.00 93.19 86 TYR A CA 1
ATOM 752 C C . TYR A 1 86 ? -24.863 0.622 22.276 1.00 93.19 86 TYR A C 1
ATOM 754 O O . TYR A 1 86 ? -25.276 1.121 23.322 1.00 93.19 86 TYR A O 1
ATOM 762 N N . PHE A 1 87 ? -24.807 -0.699 22.095 1.00 93.38 87 PHE A N 1
ATOM 763 C CA . PHE A 1 87 ? -25.244 -1.672 23.093 1.00 93.38 87 PHE A CA 1
ATOM 764 C C . PHE A 1 87 ? -24.455 -1.551 24.401 1.00 93.38 87 PHE A C 1
ATOM 766 O O . PHE A 1 87 ? -25.061 -1.435 25.466 1.00 93.38 87 PHE A O 1
ATOM 773 N N . VAL A 1 88 ? -23.119 -1.522 24.330 1.00 92.88 88 VAL A N 1
ATOM 774 C CA . VAL A 1 88 ? -22.249 -1.420 25.514 1.00 92.88 88 VAL A CA 1
ATOM 775 C C . VAL A 1 88 ? -22.521 -0.128 26.281 1.00 92.88 88 VAL A C 1
ATOM 777 O O . VAL A 1 88 ? -22.727 -0.173 27.495 1.00 92.88 88 VAL A O 1
ATOM 780 N N . LEU A 1 89 ? -22.582 1.009 25.582 1.00 93.00 89 LEU A N 1
ATOM 781 C CA . LEU A 1 89 ? -22.841 2.306 26.209 1.00 93.00 89 LEU A CA 1
ATOM 782 C C . LEU A 1 89 ? -24.234 2.350 26.845 1.00 93.00 89 LEU A C 1
ATOM 784 O O . LEU A 1 89 ? -24.383 2.786 27.986 1.00 93.00 89 LEU A O 1
ATOM 788 N N . LYS A 1 90 ? -25.258 1.853 26.146 1.00 90.44 90 LYS A N 1
ATOM 789 C CA . LYS A 1 90 ? -26.629 1.839 26.663 1.00 90.44 90 LYS A CA 1
ATOM 790 C C . LYS A 1 90 ? -26.753 0.933 27.888 1.00 90.44 90 LYS A C 1
ATOM 792 O O . LYS A 1 90 ? -27.365 1.317 28.881 1.00 90.44 90 LYS A O 1
ATOM 797 N N . TYR A 1 91 ? -26.130 -0.242 27.860 1.00 88.62 91 TYR A N 1
ATOM 798 C CA . TYR A 1 91 ? -26.136 -1.150 29.000 1.00 88.62 91 TYR A CA 1
ATOM 799 C C . TYR A 1 91 ? -25.422 -0.550 30.212 1.00 88.62 91 TYR A C 1
ATOM 801 O O . TYR A 1 91 ? -25.999 -0.519 31.293 1.00 88.62 91 TYR A O 1
ATOM 809 N N . GLN A 1 92 ? -24.209 -0.020 30.040 1.00 88.88 92 GLN A N 1
ATOM 810 C CA . GLN A 1 92 ? -23.410 0.499 31.154 1.00 88.88 92 GLN A CA 1
ATOM 811 C C . GLN A 1 92 ? -23.966 1.786 31.768 1.00 88.88 92 GLN A C 1
ATOM 813 O O . GLN A 1 92 ? -23.941 1.916 32.986 1.00 88.88 92 GLN A O 1
ATOM 818 N N . PHE A 1 93 ? -24.451 2.727 30.955 1.00 86.38 93 PHE A N 1
ATOM 819 C CA . PHE A 1 93 ? -24.808 4.063 31.446 1.00 86.38 93 PHE A CA 1
ATOM 820 C C . PHE A 1 93 ? -26.307 4.272 31.676 1.00 86.38 93 PHE A C 1
ATOM 822 O O . PHE A 1 93 ? -26.678 5.155 32.446 1.00 86.38 93 PHE A O 1
ATOM 829 N N . ILE A 1 94 ? -27.170 3.499 31.008 1.00 82.44 94 ILE A N 1
ATOM 830 C CA . ILE A 1 94 ? -28.627 3.690 31.085 1.00 82.44 94 ILE A CA 1
ATOM 831 C C . ILE A 1 94 ? -29.285 2.566 31.880 1.00 82.44 94 ILE A C 1
ATOM 833 O O . ILE A 1 94 ? -30.102 2.849 32.752 1.00 82.44 94 ILE A O 1
ATOM 837 N N . TYR A 1 95 ? -28.940 1.309 31.594 1.00 78.62 95 TYR A N 1
ATOM 838 C CA . TYR A 1 95 ? -29.615 0.161 32.209 1.00 78.62 95 TYR A CA 1
ATOM 839 C C . TYR A 1 95 ? -28.962 -0.332 33.500 1.00 78.62 95 TYR A C 1
ATOM 841 O O . TYR A 1 95 ? -29.657 -0.860 34.359 1.00 78.62 95 TYR A O 1
ATOM 849 N N . LYS A 1 96 ? -27.647 -0.158 33.660 1.00 63.38 96 LYS A N 1
ATOM 850 C CA . LYS A 1 96 ? -26.899 -0.568 34.857 1.00 63.38 96 LYS A CA 1
ATOM 851 C C . LYS A 1 96 ? -26.853 0.545 35.919 1.00 63.38 96 LYS A C 1
ATOM 853 O O . LYS A 1 96 ? -25.794 0.800 36.490 1.00 63.38 96 LYS A O 1
ATOM 858 N N . LYS A 1 97 ? -27.986 1.229 36.112 1.00 53.91 97 LYS A N 1
ATOM 859 C CA . LYS A 1 97 ? -28.210 2.197 37.193 1.00 53.91 97 LYS A CA 1
ATOM 860 C C . LYS A 1 97 ? -28.749 1.489 38.427 1.00 53.91 97 LYS A C 1
ATOM 862 O O . LYS A 1 97 ? -29.610 0.603 38.243 1.00 53.91 97 LYS A O 1
#

Radius of gyration: 33.96 Å; chains: 1; bounding box: 61×16×102 Å

Organism: Uronema marinum (NCBI:txid35107)

Sequence (97 aa):
MVSDYICNLNYLNFYKNFLIEDLIVVFLLYNFFKYLIICTITELIWPTQMFNRKHLMGFQIVKFRTYTETILKLRNYNSYFYVFNYFVLKYQFIYKK